Protein AF-A0A7S1QWS7-F1 (afdb_monomer)

Secondary structure (DSSP, 8-state):
---HHHHHHHHHHHHHHHHTT-TT-----GGGEEEEEEE--SSSTTS-SGGG--PPPTT--S--------PPP-EEEEEEE--SSPPPHHHHHHHHHHHHHHHHHHHHHHHHHHTS---PPPPPPP--------PPP-PPPP----PPPPPPPP----

Foldseek 3Di:
DPPFVCLLVQLLVQLVVVCVVPVPADRADSVQKGKDKDFDDPPPPQDDPVVPDFDDDPPDPDGPPPPPPPPGTDMDMDMDGHDPDDDDPVNVVSSVVSSVVSVVVVVVVVVVVVVPDPDPPDDDDDDDDDDPDDDDDDDDDDDDDDDDDDDDDDDDDD

Organism: Alexandrium catenella (NCBI:txid2925)

pLDDT: mean 77.92, std 17.85, range [44.62, 98.31]

Sequence (158 aa):
IGDTQTVIEGVHRLYEEQRARQPSTRHVPVHELRCQAAAFHYGMGARDPLARLHFHRKGVRAPADQAADVKPLRQKIFFFWSPCEESDEATLNVLAQSFLTWANKKVEQHEQGTVATPQPAPTPPEANSAAKRRRLRFLSSATVDIPLPEPLPSRQST

Radius of gyration: 27.28 Å; Cα contacts (8 Å, |Δi|>4): 94; chains: 1; bounding box: 77×38×70 Å

Solvent-accessible surface area (backbone atoms only — not comparable to full-atom values): 10772 Å² total; per-residue (Å²): 129,83,58,48,64,60,50,52,54,53,26,50,54,44,28,55,63,49,39,78,76,34,90,84,38,77,89,80,61,72,88,36,50,47,59,48,79,48,77,51,52,93,83,51,66,94,51,67,71,67,83,73,58,85,70,82,56,93,94,52,93,66,81,70,86,66,86,64,87,72,74,75,67,59,67,46,78,47,77,45,76,55,67,96,57,88,85,55,69,61,43,50,52,47,47,50,52,19,43,50,53,47,49,52,56,52,51,53,54,50,59,62,62,68,74,74,67,83,76,77,76,84,76,80,81,78,91,78,78,86,84,79,84,77,83,82,78,87,79,80,83,80,83,77,83,74,83,78,82,80,83,79,84,79,83,80,87,129

Structure (mmCIF, N/CA/C/O backbone):
data_AF-A0A7S1QWS7-F1
#
_entry.id   AF-A0A7S1QWS7-F1
#
loop_
_atom_site.group_PDB
_atom_site.id
_atom_site.type_symbol
_atom_site.label_atom_id
_atom_site.label_alt_id
_atom_site.label_comp_id
_atom_site.label_asym_id
_atom_site.label_entity_id
_atom_site.label_seq_id
_atom_site.pdbx_PDB_ins_code
_atom_site.Cartn_x
_atom_site.Cartn_y
_atom_site.Cartn_z
_atom_site.occupancy
_atom_site.B_iso_or_equiv
_atom_site.auth_seq_id
_atom_site.auth_comp_id
_atom_site.auth_asym_id
_atom_site.auth_atom_id
_atom_site.pdbx_PDB_model_num
ATOM 1 N N . ILE A 1 1 ? 4.140 -8.409 -10.075 1.00 50.50 1 ILE A N 1
ATOM 2 C CA . ILE A 1 1 ? 3.024 -7.760 -9.348 1.00 50.50 1 ILE A CA 1
ATOM 3 C C . ILE A 1 1 ? 3.138 -8.245 -7.916 1.00 50.50 1 ILE A C 1
ATOM 5 O O . ILE A 1 1 ? 3.144 -9.453 -7.725 1.00 50.50 1 ILE A O 1
ATOM 9 N N . GLY A 1 2 ? 3.358 -7.350 -6.950 1.00 64.12 2 GLY A N 1
ATOM 10 C CA . GLY A 1 2 ? 3.233 -7.730 -5.542 1.00 64.12 2 GLY A CA 1
ATOM 11 C C . GLY A 1 2 ? 1.782 -8.116 -5.299 1.00 64.12 2 GLY A C 1
ATOM 12 O O . GLY A 1 2 ? 0.893 -7.364 -5.695 1.00 64.12 2 GLY A O 1
ATOM 13 N N . ASP A 1 3 ? 1.558 -9.304 -4.758 1.00 88.25 3 ASP A N 1
ATOM 14 C CA . ASP A 1 3 ? 0.219 -9.815 -4.506 1.00 88.25 3 ASP A CA 1
ATOM 15 C C . ASP A 1 3 ? -0.547 -8.827 -3.610 1.00 88.25 3 ASP A C 1
ATOM 17 O O . ASP A 1 3 ? -0.111 -8.501 -2.503 1.00 88.25 3 ASP A O 1
ATOM 21 N N . THR A 1 4 ? -1.662 -8.291 -4.116 1.00 93.19 4 THR A N 1
ATOM 22 C CA . THR A 1 4 ? -2.497 -7.317 -3.397 1.00 93.19 4 THR A CA 1
ATOM 23 C C . THR A 1 4 ? -2.989 -7.886 -2.075 1.00 93.19 4 THR A C 1
ATOM 25 O O . THR A 1 4 ? -3.137 -7.137 -1.112 1.00 93.19 4 THR A O 1
ATOM 28 N N . GLN A 1 5 ? -3.165 -9.207 -2.006 1.00 95.00 5 GLN A N 1
ATOM 29 C CA . GLN A 1 5 ? -3.538 -9.902 -0.784 1.00 95.00 5 GLN A CA 1
ATOM 30 C C . GLN A 1 5 ? -2.434 -9.808 0.279 1.00 95.00 5 GLN A C 1
ATOM 32 O O . GLN A 1 5 ? -2.708 -9.481 1.430 1.00 95.00 5 GLN A O 1
ATOM 37 N N . THR A 1 6 ? -1.168 -9.952 -0.122 1.00 94.88 6 THR A N 1
ATOM 38 C CA . THR A 1 6 ? -0.013 -9.781 0.777 1.00 94.88 6 THR A CA 1
ATOM 39 C C . THR A 1 6 ? 0.073 -8.358 1.347 1.00 94.88 6 THR A C 1
ATOM 41 O O . THR A 1 6 ? 0.521 -8.164 2.480 1.00 94.88 6 THR A O 1
ATOM 44 N N . VAL A 1 7 ? -0.341 -7.343 0.575 1.00 95.81 7 VAL A N 1
ATOM 45 C CA . VAL A 1 7 ? -0.432 -5.960 1.076 1.00 95.81 7 VAL A CA 1
ATOM 46 C C . VAL A 1 7 ? -1.509 -5.868 2.150 1.00 95.81 7 VAL A C 1
ATOM 48 O O . VAL A 1 7 ? -1.226 -5.380 3.240 1.00 95.81 7 VAL A O 1
ATOM 51 N N . ILE A 1 8 ? -2.714 -6.372 1.866 1.00 97.88 8 ILE A N 1
ATOM 52 C CA . ILE A 1 8 ? -3.846 -6.346 2.800 1.00 97.88 8 ILE A CA 1
ATOM 53 C C . ILE A 1 8 ? -3.488 -7.038 4.111 1.00 97.88 8 ILE A C 1
ATOM 55 O O . ILE A 1 8 ? -3.603 -6.421 5.164 1.00 97.88 8 ILE A O 1
ATOM 59 N N . GLU A 1 9 ? -2.980 -8.264 4.057 1.00 97.38 9 GLU A N 1
ATOM 60 C CA . GLU A 1 9 ? -2.595 -9.027 5.249 1.00 97.38 9 GLU A CA 1
ATOM 61 C C . GLU A 1 9 ? -1.469 -8.345 6.031 1.00 97.38 9 GLU A C 1
ATOM 63 O O . GLU A 1 9 ? -1.496 -8.276 7.260 1.00 97.38 9 GLU A O 1
ATOM 68 N N . GLY A 1 10 ? -0.478 -7.797 5.322 1.00 96.94 10 GLY A N 1
ATOM 69 C CA . GLY A 1 10 ? 0.644 -7.106 5.946 1.00 96.94 10 GLY A CA 1
ATOM 70 C C . GLY A 1 10 ? 0.232 -5.825 6.671 1.00 96.94 10 GLY A C 1
AT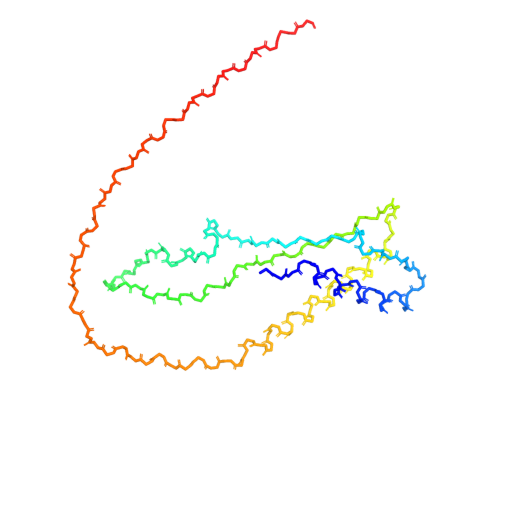OM 71 O O . GLY A 1 10 ? 0.721 -5.572 7.773 1.00 96.94 10 GLY A O 1
ATOM 72 N N . VAL A 1 11 ? -0.654 -5.035 6.064 1.00 97.88 11 VAL A N 1
ATOM 73 C CA . VAL A 1 11 ? -1.191 -3.800 6.652 1.00 97.88 11 VAL A CA 1
ATOM 74 C C . VAL A 1 11 ? -2.156 -4.127 7.787 1.00 97.88 11 VAL A C 1
ATOM 76 O O . VAL A 1 11 ? -2.052 -3.524 8.850 1.00 97.88 11 VAL A O 1
ATOM 79 N N . HIS A 1 12 ? -3.039 -5.112 7.600 1.00 98.31 12 HIS A N 1
ATOM 80 C CA . HIS A 1 12 ? -4.017 -5.540 8.605 1.00 98.31 12 HIS A CA 1
ATOM 81 C C . HIS A 1 12 ? -3.347 -6.071 9.874 1.00 98.31 12 HIS A C 1
ATOM 83 O O . HIS A 1 12 ? -3.727 -5.683 10.976 1.00 98.31 12 HIS A O 1
ATOM 89 N N . ARG A 1 13 ? -2.277 -6.863 9.741 1.00 98.06 13 ARG A N 1
ATOM 90 C CA . ARG A 1 13 ? -1.504 -7.325 10.902 1.00 98.06 13 ARG A CA 1
ATOM 91 C C . ARG A 1 13 ? -0.924 -6.159 11.710 1.00 98.06 13 ARG A C 1
ATOM 93 O O . ARG A 1 13 ? -1.065 -6.137 12.927 1.00 98.06 13 ARG A O 1
ATOM 100 N N . LEU A 1 14 ? -0.286 -5.191 11.043 1.00 97.88 14 LEU A N 1
ATOM 101 C CA . LEU A 1 14 ? 0.266 -4.008 11.721 1.00 97.88 14 LEU A CA 1
ATOM 102 C C . LEU A 1 14 ? -0.833 -3.152 12.352 1.00 97.88 14 LEU A C 1
ATOM 104 O O . LEU A 1 14 ? -0.638 -2.605 13.434 1.00 97.88 14 LEU A O 1
ATOM 108 N N . TYR A 1 15 ? -1.984 -3.070 11.694 1.00 98.06 15 TYR A N 1
ATOM 109 C CA . TYR A 1 15 ? -3.148 -2.375 12.212 1.00 98.06 15 TYR A CA 1
ATOM 110 C C . TYR A 1 15 ? -3.639 -2.990 13.525 1.00 98.06 15 TYR A C 1
ATOM 112 O O . TYR A 1 15 ? -3.796 -2.259 14.496 1.00 98.06 15 TYR A O 1
ATOM 120 N N . GLU A 1 16 ? -3.803 -4.313 13.606 1.00 97.56 16 GLU A N 1
ATOM 121 C CA . GLU A 1 16 ? -4.211 -4.973 14.856 1.00 97.56 16 GLU A CA 1
ATOM 122 C C . GLU A 1 16 ? -3.173 -4.778 15.978 1.00 97.56 16 GLU A C 1
ATOM 124 O O . GLU A 1 16 ? -3.537 -4.518 17.127 1.00 97.56 16 GLU A O 1
ATOM 129 N N . GLU A 1 17 ? -1.874 -4.809 15.652 1.00 96.62 17 GLU A N 1
ATOM 130 C CA . GLU A 1 17 ? -0.796 -4.513 16.609 1.00 96.62 17 GLU A CA 1
ATOM 131 C C . GLU A 1 17 ? -0.851 -3.067 17.141 1.00 96.62 17 GLU A C 1
ATOM 133 O O . GLU A 1 17 ? -0.604 -2.828 18.328 1.00 96.62 17 GLU A O 1
ATOM 138 N N . GLN A 1 18 ? -1.159 -2.090 16.281 1.00 96.31 18 GLN A N 1
ATOM 139 C CA . GLN A 1 18 ? -1.272 -0.675 16.656 1.00 96.31 18 GLN A CA 1
ATOM 140 C C . GLN A 1 18 ? -2.571 -0.382 17.409 1.00 96.31 18 GLN A C 1
ATOM 142 O O . GLN A 1 18 ? -2.550 0.316 18.425 1.00 96.31 18 GLN A O 1
ATOM 147 N N . ARG A 1 19 ? -3.685 -0.963 16.959 1.00 95.12 19 ARG A N 1
ATOM 148 C CA . ARG A 1 19 ? -5.002 -0.887 17.597 1.00 95.12 19 ARG A CA 1
ATOM 149 C C . ARG A 1 19 ? -4.952 -1.382 19.037 1.00 95.12 19 ARG A C 1
ATOM 151 O O . ARG A 1 19 ? -5.533 -0.748 19.909 1.00 95.12 19 ARG A O 1
ATOM 158 N N . ALA A 1 20 ? -4.211 -2.455 19.322 1.00 94.25 20 ALA A N 1
ATOM 159 C CA . ALA A 1 20 ? -4.039 -2.948 20.692 1.00 94.25 20 ALA A CA 1
ATOM 160 C C . ALA A 1 20 ? -3.464 -1.888 21.658 1.00 94.25 20 ALA A C 1
ATOM 162 O O . ALA A 1 20 ? -3.620 -2.005 22.871 1.00 94.25 20 ALA A O 1
ATOM 163 N N . ARG A 1 21 ? -2.815 -0.839 21.132 1.00 94.50 21 ARG A N 1
ATOM 164 C CA . ARG A 1 21 ? -2.259 0.290 21.893 1.00 94.50 21 ARG A CA 1
ATOM 165 C C . ARG A 1 21 ? -3.173 1.520 21.901 1.00 94.50 21 ARG A C 1
ATOM 167 O O . ARG A 1 21 ? -2.894 2.460 22.640 1.00 94.50 21 ARG A O 1
ATOM 174 N N . GLN A 1 22 ? -4.231 1.535 21.088 1.00 92.50 22 GLN A N 1
ATOM 175 C CA . GLN A 1 22 ? -5.155 2.658 20.924 1.00 92.50 22 GLN A CA 1
ATOM 176 C C . GLN A 1 22 ? -6.608 2.213 21.175 1.00 92.50 22 GLN A C 1
ATOM 178 O O . GLN A 1 22 ? -7.262 1.660 20.290 1.00 92.50 22 GLN A O 1
ATOM 183 N N . PRO A 1 23 ? -7.166 2.478 22.369 1.00 85.12 23 PRO A N 1
ATOM 184 C CA . PRO A 1 23 ? -8.508 2.013 22.724 1.00 85.12 23 PRO A CA 1
ATOM 185 C C . PRO A 1 23 ? -9.635 2.703 21.938 1.00 85.12 23 PRO A C 1
ATOM 187 O O . PRO A 1 23 ? -10.753 2.200 21.914 1.00 85.12 23 PRO A O 1
ATOM 190 N N . SER A 1 24 ? -9.362 3.838 21.289 1.00 90.50 24 SER A N 1
ATOM 191 C CA . SER A 1 24 ? -10.333 4.599 20.492 1.00 90.50 24 SER A CA 1
ATOM 192 C C . SER A 1 24 ? -10.567 4.040 19.087 1.00 90.50 24 SER A C 1
ATOM 194 O O . SER A 1 24 ? -11.470 4.506 18.400 1.00 90.50 24 SER A O 1
ATOM 196 N N . THR A 1 25 ? -9.757 3.081 18.634 1.00 93.88 25 THR A N 1
A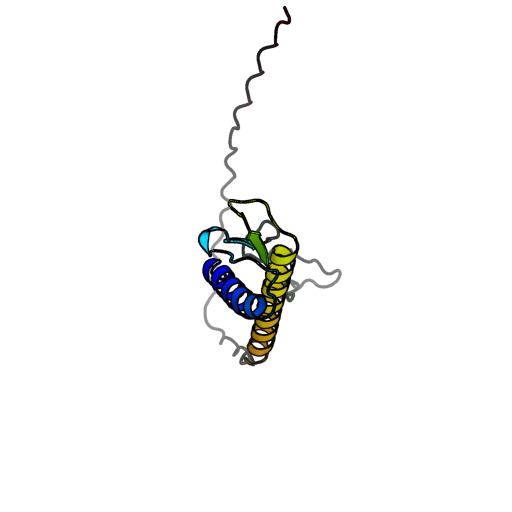TOM 197 C CA . THR A 1 25 ? -9.885 2.491 17.294 1.00 93.88 25 THR A CA 1
ATOM 198 C C . THR A 1 25 ? -10.766 1.247 17.277 1.00 93.88 25 THR A C 1
ATOM 200 O O . THR A 1 25 ? -10.595 0.339 18.099 1.00 93.88 25 THR A O 1
ATOM 203 N N . ARG A 1 26 ? -11.692 1.179 16.309 1.00 94.94 26 ARG A N 1
ATOM 204 C CA . ARG A 1 26 ? -12.590 0.024 16.146 1.00 94.94 26 ARG A CA 1
ATOM 205 C C . ARG A 1 26 ? -11.854 -1.194 15.592 1.00 94.94 26 ARG A C 1
ATOM 207 O O . ARG A 1 26 ? -10.666 -1.137 15.325 1.00 94.94 26 ARG A O 1
ATOM 214 N N . HIS A 1 27 ? -12.526 -2.332 15.484 1.00 95.88 27 HIS A N 1
ATOM 215 C CA . HIS A 1 27 ? -11.981 -3.470 14.744 1.00 95.88 27 HIS A CA 1
ATOM 216 C C . HIS A 1 27 ? -12.307 -3.304 13.257 1.00 95.88 27 HIS A C 1
ATOM 218 O O . HIS A 1 27 ? -13.4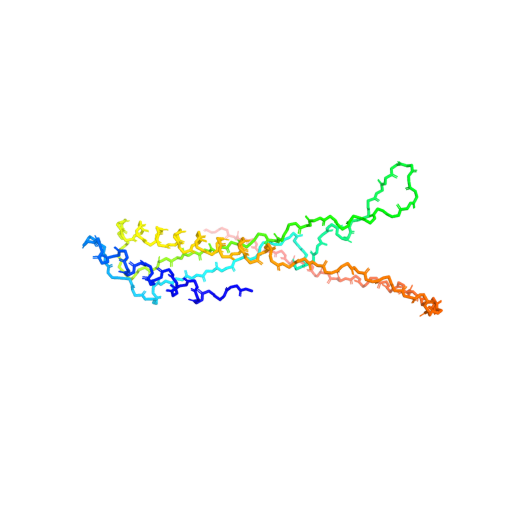29 -2.926 12.929 1.00 95.88 27 HIS A O 1
ATOM 224 N N . VAL A 1 28 ? -11.348 -3.597 12.376 1.00 96.81 28 VAL A N 1
ATOM 225 C CA . VAL A 1 28 ? -11.548 -3.541 10.922 1.00 96.81 28 VAL A CA 1
ATOM 226 C C . VAL A 1 28 ? -11.425 -4.953 10.360 1.00 96.81 28 VAL A C 1
ATOM 228 O O . VAL A 1 28 ? -10.332 -5.530 10.395 1.00 96.81 28 VAL A O 1
ATOM 231 N N . PRO A 1 29 ? -12.515 -5.540 9.847 1.00 97.00 29 PRO A N 1
ATOM 232 C CA . PRO A 1 29 ? -12.456 -6.862 9.257 1.00 97.00 29 PRO A CA 1
ATOM 233 C C . PRO A 1 29 ? -11.789 -6.818 7.874 1.00 97.00 29 PRO A C 1
ATOM 235 O O . PRO A 1 29 ? -11.951 -5.877 7.099 1.00 97.00 29 PRO A O 1
ATOM 238 N N . VAL A 1 30 ? -11.062 -7.884 7.527 1.00 97.00 30 VAL A N 1
ATOM 239 C CA . VAL A 1 30 ? -10.255 -7.952 6.292 1.00 97.00 30 VAL A CA 1
ATOM 240 C C . VAL A 1 30 ? -11.085 -7.735 5.021 1.00 97.00 30 VAL A C 1
ATOM 242 O O . VAL A 1 30 ? -10.592 -7.152 4.062 1.00 97.00 30 VAL A O 1
ATOM 245 N N . HIS A 1 31 ? -12.350 -8.161 5.005 1.00 97.12 31 HIS A N 1
ATOM 246 C CA . HIS A 1 31 ? -13.220 -8.035 3.830 1.00 97.12 31 HIS A CA 1
ATOM 247 C C . HIS A 1 31 ? -13.633 -6.585 3.506 1.00 97.12 31 HIS A C 1
ATOM 249 O O . HIS A 1 31 ? -14.087 -6.321 2.393 1.00 97.12 31 HIS A O 1
ATOM 255 N N . GLU A 1 32 ? -13.461 -5.645 4.440 1.00 97.69 32 GLU A N 1
ATOM 256 C CA . GLU A 1 32 ? -13.656 -4.207 4.199 1.00 97.69 32 GLU A CA 1
ATOM 257 C C . GLU A 1 32 ? -12.415 -3.534 3.598 1.00 97.69 32 GLU A C 1
ATOM 259 O O . GLU A 1 32 ? -12.467 -2.372 3.187 1.00 97.69 32 GLU A O 1
ATOM 264 N N . LEU A 1 33 ? -11.285 -4.241 3.543 1.00 98.12 33 LEU A N 1
ATOM 265 C CA . LEU A 1 33 ? -10.035 -3.731 3.001 1.00 98.12 33 LEU A CA 1
ATOM 266 C C . LEU A 1 33 ? -9.906 -4.116 1.532 1.00 98.12 33 LEU A C 1
ATOM 268 O O . LEU A 1 33 ? -10.141 -5.255 1.129 1.00 98.12 33 LEU A O 1
ATOM 272 N N . ARG A 1 34 ? -9.494 -3.155 0.709 1.00 97.81 34 ARG A N 1
ATOM 273 C CA . ARG A 1 34 ? -9.224 -3.373 -0.712 1.00 97.81 34 ARG A CA 1
ATOM 274 C C . ARG A 1 34 ? -7.872 -2.790 -1.066 1.00 97.81 34 ARG A C 1
ATOM 276 O O . ARG A 1 34 ? -7.480 -1.734 -0.579 1.00 97.81 34 ARG A O 1
ATOM 283 N N . CYS A 1 35 ? -7.166 -3.461 -1.962 1.00 97.06 35 CYS A N 1
ATOM 284 C CA . CYS A 1 35 ? -5.884 -2.996 -2.462 1.00 97.06 35 CYS A CA 1
ATOM 285 C C . CYS A 1 35 ? -5.873 -3.085 -3.983 1.00 97.06 35 CYS A C 1
ATOM 287 O O . CYS A 1 35 ? -6.235 -4.110 -4.557 1.00 97.06 35 CYS A O 1
ATOM 289 N N . GLN A 1 36 ? -5.416 -2.020 -4.634 1.00 95.38 36 GLN A N 1
ATOM 290 C CA . GLN A 1 36 ? -5.217 -1.979 -6.074 1.00 95.38 36 GLN A CA 1
ATOM 291 C C . GLN A 1 36 ? -3.783 -1.561 -6.382 1.00 95.38 36 GLN A C 1
ATOM 293 O O . GLN A 1 36 ? -3.324 -0.495 -5.977 1.00 95.38 36 GLN A O 1
ATOM 298 N N . ALA A 1 37 ? -3.069 -2.398 -7.128 1.00 91.50 37 ALA A N 1
ATOM 299 C CA . ALA A 1 37 ? -1.758 -2.059 -7.657 1.00 91.50 37 ALA A CA 1
ATOM 300 C C . ALA A 1 37 ? -1.903 -1.577 -9.104 1.00 91.50 37 ALA A C 1
ATOM 302 O O . ALA A 1 37 ? -2.457 -2.281 -9.946 1.00 91.50 37 ALA A O 1
ATOM 303 N N . ALA A 1 38 ? -1.380 -0.389 -9.397 1.00 89.00 38 ALA A N 1
ATOM 304 C CA . ALA A 1 38 ? -1.331 0.162 -10.743 1.00 89.00 38 ALA A CA 1
ATOM 305 C C . ALA A 1 38 ? 0.124 0.311 -11.194 1.00 89.00 38 ALA A C 1
ATOM 307 O O . ALA A 1 38 ? 0.942 0.949 -10.524 1.00 89.00 38 ALA A O 1
ATOM 308 N N . ALA A 1 39 ? 0.440 -0.269 -12.350 1.00 83.56 39 ALA A N 1
ATOM 309 C CA . ALA A 1 39 ? 1.723 -0.089 -13.012 1.00 83.56 39 ALA A CA 1
ATOM 310 C C . ALA A 1 39 ? 1.611 1.060 -14.021 1.00 83.56 39 ALA A C 1
ATOM 312 O O . ALA A 1 39 ? 0.819 0.988 -14.959 1.00 83.56 39 ALA A O 1
ATOM 313 N N . PHE A 1 40 ? 2.400 2.119 -13.839 1.00 81.1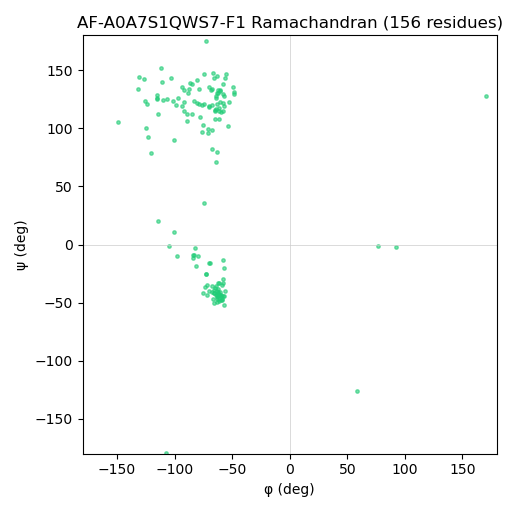2 40 PHE A N 1
ATOM 314 C CA . PHE A 1 40 ? 2.407 3.249 -14.763 1.00 81.12 40 PHE A CA 1
ATOM 315 C C . PHE A 1 40 ? 3.475 3.029 -15.826 1.00 81.12 40 PHE A C 1
ATOM 317 O O . PHE A 1 40 ? 4.662 3.022 -15.512 1.00 81.12 40 PHE A O 1
ATOM 324 N N . HIS A 1 41 ? 3.047 2.870 -17.080 1.00 76.62 41 HIS A N 1
ATOM 325 C CA . HIS A 1 41 ? 3.931 2.720 -18.233 1.00 76.62 41 HIS A CA 1
ATOM 326 C C . HIS A 1 41 ? 3.873 3.927 -19.166 1.00 76.62 41 HIS A C 1
ATOM 328 O O . HIS A 1 41 ? 2.836 4.567 -19.321 1.00 76.62 41 HIS A O 1
ATOM 334 N N . TYR A 1 42 ? 4.969 4.183 -19.880 1.00 75.81 42 TYR A N 1
ATOM 335 C CA . TYR A 1 42 ? 5.073 5.223 -20.913 1.00 75.81 42 TYR A CA 1
ATOM 336 C C . TYR A 1 42 ? 4.355 4.846 -22.225 1.00 75.81 42 TYR A C 1
ATOM 338 O O . TYR A 1 42 ? 4.850 5.095 -23.316 1.00 75.81 42 TYR A O 1
ATOM 346 N N . GLY A 1 43 ? 3.219 4.152 -22.141 1.00 75.00 43 GLY A N 1
ATOM 347 C CA . GLY A 1 43 ? 2.497 3.645 -23.318 1.00 75.00 43 GLY A CA 1
ATOM 348 C C . GLY A 1 43 ? 3.089 2.393 -23.991 1.00 75.00 43 GLY A C 1
ATOM 349 O O . GLY A 1 43 ? 2.484 1.889 -24.929 1.00 75.00 43 GLY A O 1
ATOM 350 N N . MET A 1 44 ? 4.215 1.841 -23.514 1.00 73.19 44 MET A N 1
ATOM 351 C CA . MET A 1 44 ? 4.841 0.635 -24.098 1.00 73.19 44 MET A CA 1
ATOM 352 C C . MET A 1 44 ? 4.856 -0.602 -23.181 1.00 73.19 44 MET A C 1
ATOM 354 O O . MET A 1 44 ? 5.644 -1.530 -23.388 1.00 73.19 44 MET A O 1
ATOM 358 N N . GLY A 1 45 ? 3.985 -0.640 -22.169 1.00 74.25 45 GLY A N 1
ATOM 359 C CA . GLY A 1 45 ? 3.938 -1.738 -21.202 1.00 74.25 45 GLY A CA 1
ATOM 360 C C . GLY A 1 45 ? 5.282 -1.912 -20.489 1.00 74.25 45 GLY A C 1
ATOM 361 O O . GLY A 1 45 ? 5.814 -0.952 -19.945 1.00 74.25 45 GLY A O 1
ATOM 362 N N . ALA A 1 46 ? 5.842 -3.123 -20.523 1.00 68.44 46 ALA A N 1
ATOM 363 C CA . ALA A 1 46 ? 7.129 -3.445 -19.895 1.00 68.44 46 ALA A CA 1
ATOM 364 C C . ALA A 1 46 ? 8.365 -3.070 -20.738 1.00 68.44 46 ALA A C 1
ATOM 366 O O . ALA A 1 46 ? 9.491 -3.297 -20.301 1.00 68.44 46 ALA A O 1
ATOM 367 N N . ARG A 1 47 ? 8.185 -2.558 -21.963 1.00 71.06 47 ARG A N 1
ATOM 368 C CA . ARG A 1 47 ? 9.304 -2.231 -22.856 1.00 71.06 47 ARG A CA 1
ATOM 369 C C . ARG A 1 47 ? 9.821 -0.827 -22.579 1.00 71.06 47 ARG A C 1
ATOM 371 O O . ARG A 1 47 ? 9.028 0.103 -22.435 1.00 71.06 47 ARG A O 1
ATOM 378 N N . ASP A 1 48 ? 11.140 -0.674 -22.603 1.00 70.12 48 ASP A N 1
ATOM 379 C CA . ASP A 1 48 ? 11.783 0.629 -22.487 1.00 70.12 48 ASP A CA 1
ATOM 380 C C . ASP A 1 48 ? 11.493 1.503 -23.731 1.00 70.12 48 ASP A C 1
ATOM 382 O O . ASP A 1 48 ? 11.827 1.103 -24.854 1.00 70.12 48 ASP A O 1
ATOM 386 N N . PRO A 1 49 ? 10.853 2.681 -23.577 1.00 71.56 49 PRO A N 1
ATOM 387 C CA . PRO A 1 49 ? 10.681 3.642 -24.666 1.00 71.56 49 PRO A CA 1
ATOM 388 C C . PRO A 1 49 ? 11.998 4.189 -25.214 1.00 71.56 49 PRO A C 1
ATOM 390 O O . PRO A 1 49 ? 12.073 4.430 -26.420 1.00 71.56 49 PRO A O 1
ATOM 393 N N . LEU A 1 50 ? 13.033 4.351 -24.386 1.00 72.19 50 LEU A N 1
ATOM 394 C CA . LEU A 1 50 ? 14.311 4.928 -24.806 1.00 72.19 50 LEU A CA 1
ATOM 395 C C . LEU A 1 50 ? 15.104 3.970 -25.698 1.00 72.19 50 LEU A C 1
ATOM 397 O O . LEU A 1 50 ? 15.680 4.420 -26.685 1.00 72.19 50 LEU A O 1
ATOM 401 N N . ALA A 1 51 ? 15.018 2.659 -25.459 1.00 69.62 51 ALA A N 1
ATOM 402 C CA . ALA A 1 51 ? 15.577 1.627 -26.338 1.00 69.62 51 ALA A CA 1
ATOM 403 C C . ALA A 1 51 ? 15.038 1.655 -27.786 1.00 69.62 51 ALA A C 1
ATOM 405 O O . ALA A 1 51 ? 15.591 0.997 -28.667 1.00 69.62 51 ALA A O 1
ATOM 406 N N . ARG A 1 52 ? 13.948 2.386 -28.059 1.00 70.50 52 ARG A N 1
ATOM 407 C CA . ARG A 1 52 ? 13.387 2.557 -29.412 1.00 70.50 52 ARG A CA 1
ATOM 408 C C . ARG A 1 52 ? 13.674 3.924 -30.028 1.00 70.50 52 ARG A C 1
ATOM 410 O O . ARG A 1 52 ? 13.258 4.165 -31.162 1.00 70.50 52 ARG A O 1
ATOM 417 N N . LEU A 1 53 ? 14.348 4.817 -29.308 1.00 73.88 53 LEU A N 1
ATOM 418 C CA . LEU A 1 53 ? 14.749 6.117 -29.829 1.00 73.88 53 LEU A CA 1
ATOM 419 C C . LEU A 1 53 ? 16.112 6.005 -30.513 1.00 73.88 53 LEU A C 1
ATOM 421 O O . LEU A 1 53 ? 17.078 5.499 -29.950 1.00 73.88 53 LEU A O 1
ATOM 425 N N . HIS A 1 54 ? 16.200 6.522 -31.737 1.00 75.00 54 HIS A N 1
ATOM 426 C CA . HIS A 1 54 ? 17.473 6.690 -32.426 1.00 75.00 54 HIS A CA 1
ATOM 427 C C . HIS A 1 54 ? 18.056 8.057 -32.074 1.00 75.00 54 HIS A C 1
ATOM 429 O O . HIS A 1 54 ? 17.588 9.093 -32.547 1.00 75.00 54 HIS A O 1
ATOM 435 N N . PHE A 1 55 ? 19.086 8.062 -31.233 1.00 75.19 55 PHE A N 1
ATOM 436 C CA . PHE A 1 55 ? 19.797 9.284 -30.881 1.00 75.19 55 PHE A CA 1
ATOM 437 C C . PHE A 1 55 ? 20.839 9.616 -31.952 1.00 75.19 55 PHE A C 1
ATOM 439 O O . PHE A 1 55 ? 21.737 8.823 -32.238 1.00 75.19 55 PHE A O 1
ATOM 446 N N . HIS A 1 56 ? 20.749 10.815 -32.525 1.00 73.94 56 HIS A N 1
ATOM 447 C CA . HIS A 1 56 ? 21.763 11.343 -33.433 1.00 73.94 56 HIS A CA 1
ATOM 448 C C . HIS A 1 56 ? 22.696 12.288 -32.676 1.00 73.94 56 HIS A C 1
ATOM 450 O O . HIS A 1 56 ? 22.265 13.322 -32.167 1.00 73.94 56 HIS A O 1
ATOM 456 N N . ARG A 1 57 ? 23.993 11.967 -32.637 1.00 77.00 57 ARG A N 1
ATOM 457 C CA . ARG A 1 57 ? 25.025 12.867 -32.108 1.00 77.00 57 ARG A CA 1
ATOM 458 C C . ARG A 1 57 ? 25.756 13.546 -33.264 1.00 77.00 57 ARG A C 1
ATOM 460 O O . ARG A 1 57 ? 26.319 12.881 -34.132 1.00 77.00 57 ARG A O 1
ATOM 467 N N . LYS A 1 58 ? 25.767 14.882 -33.281 1.00 79.44 58 LYS A N 1
ATOM 468 C CA . LYS A 1 58 ? 26.478 15.658 -34.310 1.00 79.44 58 LYS A CA 1
ATOM 469 C C . LYS A 1 58 ? 27.977 15.320 -34.262 1.00 79.44 58 LYS A C 1
ATOM 471 O O . LYS A 1 58 ? 28.603 15.471 -33.218 1.00 79.44 58 LYS A O 1
ATOM 476 N N . GLY A 1 59 ? 28.532 14.855 -35.383 1.00 78.69 59 GLY A N 1
ATOM 477 C CA . GLY A 1 59 ? 29.960 14.532 -35.529 1.00 78.69 59 GLY A CA 1
ATOM 478 C C . GLY A 1 59 ? 30.362 13.080 -35.239 1.00 78.69 59 GLY A C 1
ATOM 479 O O . GLY A 1 59 ? 31.523 12.743 -35.436 1.00 78.69 59 GLY A O 1
ATOM 480 N N . VAL A 1 60 ? 29.438 12.200 -34.832 1.00 69.00 60 VAL A N 1
ATOM 481 C CA . VAL A 1 60 ? 29.726 10.774 -34.588 1.00 69.00 60 VAL A CA 1
ATOM 482 C C . VAL A 1 60 ? 28.790 9.918 -35.444 1.00 69.00 60 VAL A C 1
ATOM 484 O O . VAL A 1 60 ? 27.574 10.034 -35.339 1.00 69.00 60 VAL A O 1
ATOM 487 N N . ARG A 1 61 ? 29.351 9.073 -36.323 1.00 63.09 61 ARG A N 1
ATOM 488 C CA . ARG A 1 61 ? 28.586 8.151 -37.197 1.00 63.09 61 ARG A CA 1
ATOM 489 C C . ARG A 1 61 ? 28.184 6.836 -36.517 1.00 63.09 61 ARG A C 1
ATOM 491 O O . ARG A 1 61 ? 27.433 6.070 -37.112 1.00 63.09 61 ARG A O 1
ATOM 498 N N . ALA A 1 62 ? 28.694 6.557 -35.320 1.00 58.75 62 ALA A N 1
ATOM 499 C CA . ALA A 1 62 ? 28.364 5.341 -34.588 1.00 58.75 62 ALA A CA 1
ATOM 500 C C . ALA A 1 62 ? 27.007 5.483 -33.874 1.00 58.75 62 ALA A C 1
ATOM 502 O O . ALA A 1 62 ? 26.720 6.564 -33.348 1.00 58.75 62 ALA A O 1
ATOM 503 N N . PRO A 1 63 ? 26.180 4.420 -33.840 1.00 57.72 63 PRO A N 1
ATOM 504 C CA . PRO A 1 63 ? 24.990 4.401 -33.003 1.00 57.72 63 PRO A CA 1
ATOM 505 C C . PRO A 1 63 ? 25.415 4.615 -31.549 1.00 57.72 63 PRO A C 1
ATOM 507 O O . PRO A 1 63 ? 26.359 3.992 -31.065 1.00 57.72 63 PRO A O 1
ATOM 510 N N . ALA A 1 64 ? 24.761 5.555 -30.873 1.00 58.66 64 ALA A N 1
ATOM 511 C CA . ALA A 1 64 ? 24.960 5.744 -29.450 1.00 58.66 64 ALA A CA 1
ATOM 512 C C . ALA A 1 64 ? 24.319 4.551 -28.731 1.00 58.66 64 ALA A C 1
ATOM 514 O O . ALA A 1 64 ? 23.111 4.559 -28.503 1.00 58.66 64 ALA A O 1
ATOM 515 N N . ASP A 1 65 ? 25.113 3.533 -28.399 1.00 59.03 65 ASP A N 1
ATOM 516 C CA . ASP A 1 65 ? 24.715 2.495 -27.447 1.00 59.03 65 ASP A CA 1
ATOM 517 C C . ASP A 1 65 ? 24.614 3.143 -26.066 1.00 59.03 65 ASP A C 1
ATOM 519 O O . ASP A 1 65 ? 25.540 3.140 -25.258 1.00 59.03 65 ASP A O 1
ATOM 523 N N . GLN A 1 66 ? 23.479 3.786 -25.821 1.00 58.25 66 GLN A N 1
ATOM 524 C CA . GLN A 1 66 ? 23.074 4.181 -24.490 1.00 58.25 66 GLN A CA 1
ATOM 525 C C . GLN A 1 66 ? 22.056 3.157 -24.017 1.00 58.25 66 GLN A C 1
ATOM 527 O O . GLN A 1 66 ? 20.851 3.331 -24.179 1.00 58.25 66 GLN A O 1
ATOM 532 N N . ALA A 1 67 ? 22.562 2.103 -23.376 1.00 52.81 67 ALA A N 1
ATOM 533 C CA . ALA A 1 67 ? 21.832 1.451 -22.298 1.00 52.81 67 ALA A CA 1
ATOM 534 C C . ALA A 1 67 ? 21.710 2.478 -21.160 1.00 52.81 67 ALA A C 1
ATOM 536 O O . ALA A 1 67 ? 22.443 2.441 -20.175 1.00 52.81 67 ALA A O 1
ATOM 537 N N . ALA A 1 68 ? 20.877 3.498 -21.374 1.00 54.53 68 ALA A N 1
ATOM 538 C CA . ALA A 1 68 ? 20.539 4.444 -20.338 1.00 54.53 68 ALA A CA 1
ATOM 539 C C . ALA A 1 68 ? 19.831 3.652 -19.243 1.00 54.53 68 ALA A C 1
ATOM 541 O O . ALA A 1 68 ? 18.962 2.830 -19.529 1.00 54.53 68 ALA A O 1
ATOM 542 N N . ASP A 1 69 ? 20.253 3.883 -18.010 1.00 52.91 69 ASP A N 1
ATOM 543 C CA . ASP A 1 69 ? 19.712 3.296 -16.794 1.00 52.91 69 ASP A CA 1
ATOM 544 C C . ASP A 1 69 ? 18.247 3.740 -16.631 1.00 52.91 69 ASP A C 1
ATOM 546 O O . ASP A 1 69 ? 17.921 4.746 -15.990 1.00 52.91 69 ASP A O 1
ATOM 550 N N . VAL A 1 70 ? 17.348 3.077 -17.362 1.00 55.97 70 VAL A N 1
ATOM 551 C CA . VAL A 1 70 ? 15.936 3.437 -17.397 1.00 55.97 70 VAL A CA 1
ATOM 552 C C . VAL A 1 70 ? 15.338 2.962 -16.095 1.00 55.97 70 VAL A C 1
ATOM 554 O O . VAL A 1 70 ? 15.074 1.775 -15.903 1.00 55.97 70 VAL A O 1
ATOM 557 N N . LYS A 1 71 ? 15.137 3.921 -15.188 1.00 58.00 71 LYS A N 1
ATOM 558 C CA . LYS A 1 71 ? 14.497 3.669 -13.900 1.00 58.00 71 LYS A CA 1
ATOM 559 C C . LYS A 1 71 ? 13.209 2.871 -14.127 1.00 58.00 71 LYS A C 1
ATOM 561 O O . LYS A 1 71 ? 12.391 3.280 -14.960 1.00 58.00 71 LYS A O 1
ATOM 566 N N . PRO A 1 72 ? 13.015 1.759 -13.398 1.00 57.28 72 PRO A N 1
ATOM 567 C CA . PRO A 1 72 ? 11.842 0.924 -13.568 1.00 57.28 72 PRO A CA 1
ATOM 568 C C . PRO A 1 72 ? 10.565 1.745 -13.390 1.00 57.28 72 PRO A C 1
ATOM 570 O O . PRO A 1 72 ? 10.505 2.708 -12.616 1.00 57.28 72 PRO A O 1
ATOM 573 N N . LEU A 1 73 ? 9.542 1.356 -14.149 1.00 66.00 73 LEU A N 1
ATOM 574 C CA . LEU A 1 73 ? 8.221 1.968 -14.136 1.00 66.00 73 LEU A CA 1
ATOM 575 C C . LEU A 1 73 ? 7.706 2.127 -12.701 1.00 66.00 73 LEU A C 1
ATOM 577 O O . LEU A 1 73 ? 7.720 1.184 -11.909 1.00 66.00 73 LEU A O 1
ATOM 581 N N . ARG A 1 74 ? 7.211 3.326 -12.374 1.00 76.44 74 ARG A N 1
ATOM 582 C CA . ARG A 1 74 ? 6.645 3.617 -11.054 1.00 76.44 74 ARG A CA 1
ATOM 583 C C . ARG A 1 74 ? 5.386 2.773 -10.855 1.00 76.44 74 ARG A C 1
ATOM 585 O O . ARG A 1 74 ? 4.388 2.967 -11.548 1.00 76.44 74 ARG A O 1
ATOM 592 N N . GLN A 1 75 ? 5.416 1.860 -9.892 1.00 84.50 75 GLN A N 1
ATOM 593 C CA . GLN A 1 75 ? 4.214 1.191 -9.406 1.00 84.50 75 GLN A CA 1
ATOM 594 C C . GLN A 1 75 ? 3.594 2.046 -8.297 1.00 84.50 75 GLN A C 1
ATOM 596 O O . GLN A 1 75 ? 4.304 2.510 -7.406 1.00 84.50 75 GLN A O 1
ATOM 601 N N . LYS A 1 76 ? 2.274 2.252 -8.335 1.00 90.81 76 LYS A N 1
ATOM 602 C CA . LYS A 1 76 ? 1.529 2.815 -7.202 1.00 90.81 76 LYS A CA 1
ATOM 603 C C . LYS A 1 76 ? 0.634 1.747 -6.599 1.00 90.81 76 LYS A C 1
ATOM 605 O O . LYS A 1 76 ? 0.032 0.955 -7.322 1.00 90.81 76 LYS A O 1
ATOM 610 N N . ILE A 1 77 ? 0.560 1.741 -5.278 1.00 93.00 77 ILE A N 1
ATOM 611 C CA . ILE A 1 77 ? -0.345 0.896 -4.508 1.00 93.00 77 ILE A CA 1
ATOM 612 C C . ILE A 1 77 ? -1.385 1.827 -3.900 1.00 93.00 77 ILE A C 1
ATOM 614 O O . ILE A 1 77 ? -1.031 2.793 -3.228 1.00 93.00 77 ILE A O 1
ATOM 618 N N . PHE A 1 78 ? -2.651 1.546 -4.172 1.00 95.50 78 PHE A N 1
ATOM 619 C CA . PHE A 1 78 ? -3.791 2.226 -3.585 1.00 95.50 78 PHE A CA 1
ATOM 620 C C . PHE A 1 78 ? -4.435 1.286 -2.576 1.00 95.50 78 PHE A C 1
ATOM 622 O O . PHE A 1 78 ? -4.765 0.147 -2.911 1.00 95.50 78 PHE A O 1
ATOM 629 N N . PHE A 1 79 ? -4.586 1.760 -1.347 1.00 96.75 79 PHE A N 1
ATOM 630 C CA . PHE A 1 79 ? -5.175 1.012 -0.250 1.00 96.75 79 PHE A CA 1
ATOM 631 C C . PHE A 1 79 ? -6.464 1.705 0.172 1.00 96.75 79 PHE A C 1
ATOM 633 O O . PHE A 1 79 ? -6.470 2.916 0.388 1.00 96.75 79 PHE A O 1
ATOM 640 N N . PHE A 1 80 ? -7.551 0.949 0.248 1.00 97.62 80 PHE A N 1
ATOM 641 C CA . PHE A 1 80 ? -8.881 1.466 0.521 1.00 97.62 80 PHE A CA 1
ATOM 642 C C . PHE A 1 80 ? -9.492 0.717 1.693 1.00 97.62 80 PHE A C 1
ATOM 644 O O . PHE A 1 80 ? -9.360 -0.503 1.806 1.00 97.62 80 PHE A O 1
ATOM 651 N N . TRP A 1 81 ? -10.219 1.459 2.514 1.00 98.06 81 TRP A N 1
ATOM 652 C CA . TRP A 1 81 ? -11.103 0.916 3.527 1.00 98.06 81 TRP A CA 1
ATOM 653 C C . TRP A 1 81 ? -12.537 1.300 3.168 1.00 98.06 81 TRP A C 1
ATOM 655 O O . TRP A 1 81 ? -12.826 2.467 2.909 1.00 98.06 81 TRP A O 1
ATOM 665 N N . SER A 1 82 ? -13.411 0.304 3.076 1.00 97.31 82 SER A N 1
ATOM 666 C CA . SER A 1 82 ? -14.822 0.448 2.723 1.00 97.31 82 SER A CA 1
ATOM 667 C C . SER A 1 82 ? -15.677 -0.087 3.871 1.00 97.31 82 SER A C 1
ATOM 669 O O . SER A 1 82 ? -16.124 -1.232 3.789 1.00 97.31 82 SER A O 1
ATOM 671 N N . PRO A 1 83 ? -15.853 0.697 4.950 1.00 96.12 83 PRO A N 1
ATOM 672 C CA . PRO A 1 83 ? -16.615 0.247 6.103 1.00 96.12 83 PRO A CA 1
ATOM 673 C C . PRO A 1 83 ? -18.095 0.063 5.769 1.00 96.12 83 PRO A C 1
ATOM 675 O O . PRO A 1 83 ? -18.648 0.788 4.941 1.00 96.12 83 PRO A O 1
ATOM 678 N N . CYS A 1 84 ? -18.738 -0.900 6.430 1.00 93.62 84 CYS A N 1
ATOM 679 C CA . CYS A 1 84 ? -20.191 -1.076 6.334 1.00 93.62 84 CYS A CA 1
ATOM 680 C C . CYS A 1 84 ? -20.961 0.028 7.082 1.00 93.62 84 CYS A C 1
ATOM 682 O O . CYS A 1 84 ? -22.104 0.331 6.747 1.00 93.62 84 CYS A O 1
ATOM 684 N N . GLU A 1 85 ? -20.322 0.621 8.088 1.00 93.44 85 GLU A N 1
ATOM 685 C CA . GLU A 1 85 ? -20.823 1.734 8.896 1.00 93.44 85 GLU A CA 1
ATOM 686 C C . GLU A 1 85 ? -20.090 3.039 8.544 1.00 93.44 85 GLU A C 1
ATOM 688 O O . GLU A 1 85 ? -19.177 3.061 7.718 1.00 93.44 85 GLU A O 1
ATOM 693 N N . GLU A 1 86 ? -20.441 4.140 9.212 1.00 94.38 86 GLU A N 1
ATOM 694 C CA . GLU A 1 86 ? -19.724 5.408 9.060 1.00 94.38 86 GLU A CA 1
ATOM 695 C C . GLU A 1 86 ? -18.227 5.251 9.373 1.00 94.38 86 GLU A C 1
ATOM 697 O O . GLU A 1 86 ? -17.818 4.463 10.232 1.00 94.38 86 GLU A O 1
ATOM 702 N N . SER A 1 87 ? -17.384 5.967 8.627 1.00 94.25 87 SER A N 1
ATOM 703 C CA . SER A 1 87 ? -15.936 5.977 8.837 1.00 94.25 87 SER A CA 1
ATOM 704 C C . SER A 1 87 ? -15.563 6.890 10.000 1.00 94.25 87 SER A C 1
ATOM 706 O O . SER A 1 87 ? -15.986 8.044 10.022 1.00 94.25 87 SER A O 1
ATOM 708 N N . ASP A 1 88 ? -14.702 6.421 10.900 1.00 95.56 88 ASP A N 1
ATOM 709 C CA . ASP A 1 88 ? -14.118 7.240 11.958 1.00 95.56 88 ASP A CA 1
ATOM 710 C C . ASP A 1 88 ? -12.667 7.645 11.639 1.00 95.56 88 ASP A C 1
ATOM 712 O O . ASP A 1 88 ? -11.879 6.886 11.063 1.00 95.56 88 ASP A O 1
ATOM 716 N N . GLU A 1 89 ? -12.309 8.870 12.025 1.00 96.38 89 GLU A N 1
ATOM 717 C CA .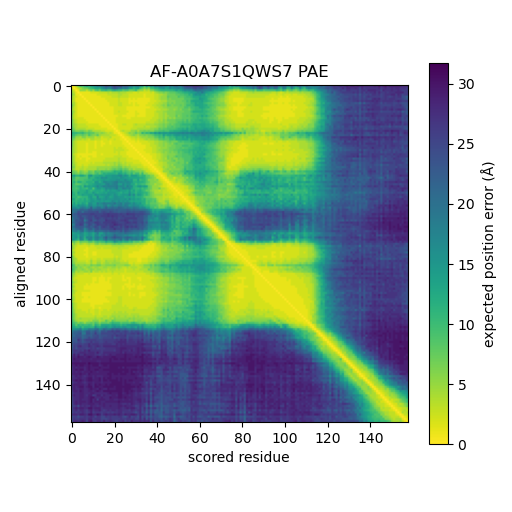 GLU A 1 89 ? -10.997 9.458 11.739 1.00 96.38 89 GLU A CA 1
ATOM 718 C C . GLU A 1 89 ? -9.863 8.749 12.494 1.00 96.38 89 GLU A C 1
ATOM 720 O O . GLU A 1 89 ? -8.772 8.560 11.952 1.00 96.38 89 GLU A O 1
ATOM 725 N N . ALA A 1 90 ? -10.123 8.299 13.726 1.00 96.25 90 ALA A N 1
ATOM 726 C CA . ALA A 1 90 ? -9.142 7.576 14.530 1.00 96.25 90 ALA A CA 1
ATOM 727 C C . ALA A 1 90 ? -8.678 6.298 13.815 1.00 96.25 90 ALA A C 1
ATOM 729 O O . ALA A 1 90 ? -7.478 6.060 13.670 1.00 96.25 90 ALA A O 1
ATOM 730 N N . THR A 1 91 ? -9.615 5.506 13.296 1.00 96.88 91 THR A N 1
ATOM 731 C CA . THR A 1 91 ? -9.308 4.263 12.584 1.00 96.88 91 THR A CA 1
ATOM 732 C C . THR A 1 91 ? -8.648 4.515 11.239 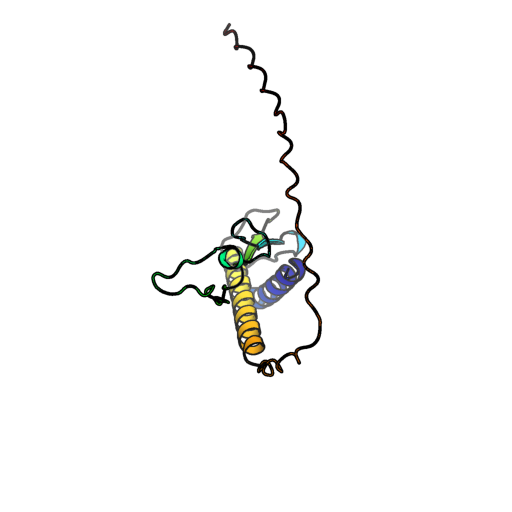1.00 96.88 91 THR A C 1
ATOM 734 O O . THR A 1 91 ? -7.681 3.824 10.912 1.00 96.88 91 THR A O 1
ATOM 737 N N . LEU A 1 92 ? -9.091 5.532 10.489 1.00 97.00 92 LEU A N 1
ATOM 738 C CA . LEU A 1 92 ? -8.415 5.949 9.256 1.00 97.00 92 LEU A CA 1
ATOM 739 C C . LEU A 1 92 ? -6.945 6.305 9.511 1.00 97.00 92 LEU A C 1
ATOM 741 O O . LEU A 1 92 ? -6.070 5.861 8.766 1.00 97.00 92 LEU A O 1
ATOM 745 N N . ASN A 1 93 ? -6.662 7.052 10.579 1.00 97.00 93 ASN A N 1
ATOM 746 C CA . ASN A 1 93 ? -5.302 7.450 10.932 1.00 97.00 93 ASN A CA 1
ATOM 747 C C . ASN A 1 93 ? -4.416 6.247 11.281 1.00 97.00 93 ASN A C 1
ATOM 749 O O . ASN A 1 93 ? -3.285 6.163 10.799 1.00 97.00 93 ASN A O 1
ATOM 753 N N . VAL A 1 94 ? -4.922 5.284 12.057 1.00 97.56 94 VAL A N 1
ATOM 754 C CA . VAL A 1 94 ? -4.159 4.067 12.392 1.00 97.56 94 VAL A CA 1
ATOM 755 C C . VAL A 1 94 ? -3.938 3.187 11.160 1.00 97.56 94 VAL A C 1
ATOM 757 O O . VAL A 1 94 ? -2.827 2.697 10.952 1.00 97.56 94 VAL A O 1
ATOM 760 N N . LEU A 1 95 ? -4.938 3.033 10.285 1.00 97.94 95 LEU A N 1
ATOM 761 C CA . LEU A 1 95 ? -4.770 2.327 9.008 1.00 97.94 95 LEU A CA 1
ATOM 762 C C . LEU A 1 95 ? -3.720 3.006 8.118 1.00 97.94 95 LEU A C 1
ATOM 764 O O . LEU A 1 95 ? -2.863 2.327 7.549 1.00 97.94 95 LEU A O 1
ATOM 768 N N . ALA A 1 96 ? -3.737 4.338 8.029 1.00 97.94 96 ALA A N 1
ATOM 769 C CA . ALA A 1 96 ? -2.761 5.101 7.256 1.00 97.94 96 ALA A CA 1
ATOM 770 C C . ALA A 1 96 ? -1.333 4.937 7.808 1.00 97.94 96 ALA A C 1
ATOM 772 O O . ALA A 1 96 ? -0.395 4.698 7.044 1.00 97.94 96 ALA A O 1
ATOM 773 N N . GLN A 1 97 ? -1.159 4.996 9.132 1.00 97.94 97 GLN A N 1
ATOM 774 C CA . GLN A 1 97 ? 0.135 4.764 9.785 1.00 97.94 97 GLN A CA 1
ATOM 775 C C . GLN A 1 97 ? 0.627 3.322 9.614 1.00 97.94 97 GLN A C 1
ATOM 777 O O . GLN A 1 97 ? 1.818 3.091 9.379 1.00 97.94 97 GLN A O 1
ATOM 782 N N . SER A 1 98 ? -0.281 2.351 9.694 1.00 98.12 98 SER A N 1
ATOM 783 C CA . SER A 1 98 ? 0.009 0.937 9.442 1.00 98.12 98 SER A CA 1
ATOM 784 C C . SER A 1 98 ? 0.467 0.711 8.003 1.00 98.12 98 SER A C 1
ATOM 786 O O . SER A 1 98 ? 1.480 0.046 7.775 1.00 98.12 98 SER A O 1
ATOM 788 N N . PHE A 1 99 ? -0.211 1.330 7.032 1.00 97.81 99 PHE A N 1
ATOM 789 C CA . PHE A 1 99 ? 0.188 1.296 5.626 1.00 97.81 99 PHE A CA 1
ATOM 790 C C . PHE A 1 99 ? 1.567 1.922 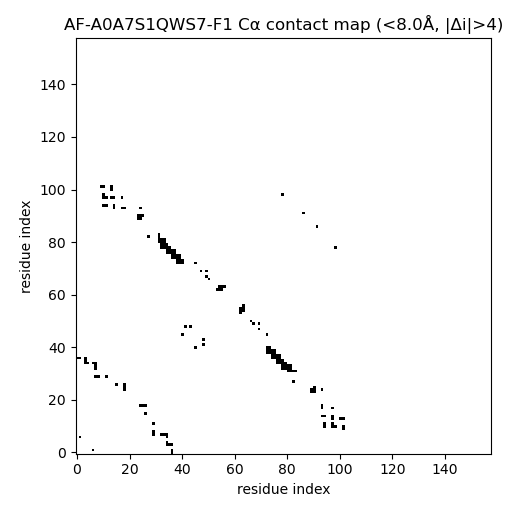5.404 1.00 97.81 99 PHE A C 1
ATOM 792 O O . PHE A 1 99 ? 2.416 1.315 4.752 1.00 97.81 99 PHE A O 1
ATOM 799 N N . LEU A 1 100 ? 1.826 3.097 5.983 1.00 97.69 100 LEU A N 1
ATOM 800 C CA . LEU A 1 100 ? 3.120 3.770 5.868 1.00 97.69 100 LEU A CA 1
ATOM 801 C C . LEU A 1 100 ? 4.254 2.924 6.465 1.00 97.69 100 LEU A C 1
ATOM 803 O O . LEU A 1 100 ? 5.310 2.770 5.853 1.00 97.69 100 LEU A O 1
ATOM 807 N N . THR A 1 101 ? 4.017 2.324 7.631 1.00 97.75 101 THR A N 1
ATOM 808 C CA . THR A 1 101 ? 4.984 1.447 8.304 1.00 97.75 101 THR A CA 1
ATOM 809 C C . THR A 1 101 ? 5.280 0.205 7.463 1.00 97.75 101 THR A C 1
ATOM 811 O O . THR A 1 101 ? 6.442 -0.163 7.275 1.00 97.75 101 THR A O 1
ATOM 814 N N . TRP A 1 102 ? 4.240 -0.427 6.909 1.00 96.69 102 TRP A N 1
ATOM 815 C CA . TRP A 1 102 ? 4.394 -1.544 5.980 1.00 96.69 102 TRP A CA 1
ATOM 816 C C . TRP A 1 102 ? 5.214 -1.143 4.747 1.00 96.69 102 TRP A C 1
ATOM 818 O O . TRP A 1 102 ? 6.144 -1.857 4.367 1.00 96.69 102 TRP A O 1
ATOM 828 N N . ALA A 1 103 ? 4.896 0.007 4.146 1.00 94.88 103 ALA A N 1
ATOM 829 C CA . ALA A 1 103 ? 5.541 0.494 2.933 1.00 94.88 103 ALA A CA 1
ATOM 830 C C . ALA A 1 103 ? 7.032 0.776 3.158 1.00 94.88 103 ALA A C 1
ATOM 832 O O . ALA A 1 103 ? 7.859 0.294 2.384 1.00 94.88 103 ALA A O 1
ATOM 833 N N . ASN A 1 104 ? 7.387 1.466 4.244 1.00 95.62 104 ASN A N 1
ATOM 834 C CA . ASN A 1 104 ? 8.782 1.760 4.586 1.00 95.62 104 ASN A CA 1
ATOM 835 C C . ASN A 1 104 ? 9.595 0.475 4.779 1.00 95.62 104 ASN A C 1
ATOM 837 O O . ASN A 1 104 ? 10.653 0.320 4.175 1.00 95.62 104 ASN A O 1
ATOM 841 N N . LYS A 1 105 ? 9.041 -0.512 5.496 1.00 94.81 105 LYS A N 1
ATOM 842 C CA . LYS A 1 105 ? 9.683 -1.823 5.660 1.00 94.81 105 LYS A CA 1
ATOM 843 C C . LYS A 1 105 ? 9.938 -2.522 4.319 1.00 94.81 105 LYS A C 1
ATOM 845 O O . LYS A 1 105 ? 10.931 -3.229 4.169 1.00 94.81 105 LYS A O 1
ATOM 850 N N . LYS A 1 106 ? 9.048 -2.357 3.334 1.00 90.94 106 LYS A N 1
ATOM 851 C CA . LYS A 1 106 ? 9.237 -2.915 1.985 1.00 90.94 106 LYS A CA 1
ATOM 852 C C . LYS A 1 106 ? 10.294 -2.176 1.173 1.00 90.94 106 LYS A C 1
ATOM 854 O O . LYS A 1 106 ? 11.030 -2.835 0.440 1.00 90.94 106 LYS A O 1
ATOM 859 N N . VAL A 1 107 ? 10.393 -0.857 1.320 1.00 89.50 107 VAL A N 1
ATOM 860 C CA . VAL A 1 107 ? 11.459 -0.058 0.698 1.00 89.50 107 VAL A CA 1
ATOM 861 C C . VAL A 1 107 ? 12.821 -0.475 1.250 1.00 89.50 107 VAL A C 1
ATOM 863 O O . VAL A 1 107 ? 13.695 -0.837 0.469 1.00 89.50 107 VAL A O 1
ATOM 866 N N . GLU A 1 108 ? 12.963 -0.559 2.574 1.00 90.75 108 GLU A N 1
ATOM 867 C CA . GLU A 1 108 ? 14.206 -0.992 3.230 1.00 90.75 108 GLU A CA 1
ATOM 868 C C . GLU A 1 108 ? 14.643 -2.396 2.775 1.00 90.75 108 GLU A C 1
ATOM 870 O O . GLU A 1 108 ? 15.808 -2.620 2.447 1.00 90.75 108 GLU A O 1
ATOM 875 N N . GLN A 1 109 ? 13.701 -3.345 2.691 1.00 88.06 109 GLN A N 1
ATOM 876 C CA . GLN A 1 109 ? 13.968 -4.701 2.190 1.00 88.06 109 GLN A CA 1
ATOM 877 C C . GLN A 1 109 ? 14.462 -4.702 0.739 1.00 88.06 109 GLN A C 1
ATOM 879 O O . GLN A 1 109 ? 15.360 -5.470 0.389 1.00 88.06 109 GLN A O 1
ATOM 884 N N . HIS A 1 110 ? 13.873 -3.860 -0.111 1.00 83.50 110 HIS A N 1
ATOM 885 C CA . HIS A 1 110 ? 14.286 -3.739 -1.503 1.00 83.50 110 HIS A CA 1
ATOM 886 C C . HIS A 1 110 ? 15.695 -3.144 -1.606 1.00 83.50 110 HIS A C 1
ATOM 888 O O . HIS A 1 110 ? 16.544 -3.690 -2.309 1.00 83.50 110 HIS A O 1
ATOM 894 N N . GLU A 1 111 ? 15.977 -2.066 -0.877 1.00 84.56 111 GLU A N 1
ATOM 895 C CA . GLU A 1 111 ? 17.293 -1.419 -0.873 1.00 84.56 111 GLU A CA 1
ATOM 896 C C . GLU A 1 111 ? 18.401 -2.376 -0.415 1.00 84.56 111 GLU A C 1
ATOM 898 O O . GLU A 1 111 ? 19.428 -2.481 -1.081 1.00 84.56 111 GLU A O 1
ATOM 903 N N . GLN A 1 112 ? 18.165 -3.161 0.639 1.00 81.06 112 GLN A N 1
ATOM 904 C CA . GLN A 1 112 ? 19.126 -4.162 1.120 1.00 81.06 112 GLN A CA 1
ATOM 905 C C . GLN A 1 112 ? 19.365 -5.297 0.112 1.00 81.06 112 GLN A C 1
ATOM 907 O O . GLN A 1 112 ? 20.496 -5.755 -0.048 1.00 81.06 112 GLN A O 1
ATOM 912 N N . GLY A 1 113 ? 18.323 -5.739 -0.598 1.00 71.88 113 GLY A N 1
ATOM 913 C CA . GLY A 1 113 ? 18.433 -6.801 -1.603 1.00 71.88 113 GLY A CA 1
ATOM 914 C C . GLY A 1 113 ? 19.136 -6.372 -2.895 1.00 71.88 113 GLY A C 1
ATOM 915 O O . GLY A 1 113 ? 19.731 -7.205 -3.574 1.00 71.88 113 GLY A O 1
ATOM 916 N N . THR A 1 114 ? 19.111 -5.080 -3.234 1.00 61.62 114 THR A N 1
ATOM 917 C CA . THR A 1 114 ? 19.647 -4.585 -4.517 1.00 61.62 114 THR A CA 1
ATOM 918 C C . THR A 1 114 ? 21.175 -4.410 -4.499 1.00 61.62 114 THR A C 1
ATOM 920 O O . THR A 1 114 ? 21.806 -4.380 -5.550 1.00 61.62 114 THR A O 1
ATOM 923 N N . VAL A 1 115 ? 21.806 -4.346 -3.321 1.00 58.97 115 VAL A N 1
ATOM 924 C CA . VAL A 1 115 ? 23.260 -4.102 -3.185 1.00 58.97 115 VAL A CA 1
ATOM 925 C C . VAL A 1 115 ? 24.101 -5.390 -3.325 1.00 58.97 115 VAL A C 1
ATOM 927 O O . VAL A 1 115 ? 25.316 -5.321 -3.494 1.00 58.97 115 VAL A O 1
ATOM 930 N N . ALA A 1 116 ? 23.491 -6.581 -3.310 1.00 49.50 116 ALA A N 1
ATOM 931 C CA . ALA A 1 116 ? 24.213 -7.842 -3.094 1.00 49.50 116 ALA A CA 1
ATOM 932 C C . ALA A 1 116 ? 24.544 -8.687 -4.346 1.00 49.50 116 ALA A C 1
ATOM 934 O O . ALA A 1 116 ? 24.972 -9.829 -4.197 1.00 49.50 116 ALA A O 1
ATOM 935 N N . THR A 1 117 ? 24.387 -8.196 -5.581 1.00 45.22 117 THR A N 1
ATOM 936 C CA . THR A 1 117 ? 24.817 -8.964 -6.772 1.00 45.22 117 THR A CA 1
ATOM 937 C C . THR A 1 117 ? 25.818 -8.172 -7.613 1.00 45.22 117 THR A C 1
ATOM 939 O O . THR A 1 117 ? 25.408 -7.418 -8.494 1.00 45.22 117 THR A O 1
ATOM 942 N N . PRO A 1 118 ? 27.138 -8.336 -7.388 1.00 45.09 118 PRO A N 1
ATOM 943 C CA . PRO A 1 118 ? 28.124 -7.946 -8.382 1.00 45.09 118 PRO A CA 1
ATOM 944 C C . PRO A 1 118 ? 27.868 -8.787 -9.631 1.00 45.09 118 PRO A C 1
ATOM 946 O O . PRO A 1 118 ? 28.081 -9.998 -9.645 1.00 45.09 118 PRO A O 1
ATOM 949 N N . GLN A 1 119 ? 27.341 -8.144 -10.666 1.00 44.62 119 GLN A N 1
ATOM 950 C CA . GLN A 1 119 ? 27.143 -8.747 -11.972 1.00 44.62 119 GLN A CA 1
ATOM 951 C C . GLN A 1 119 ? 28.526 -9.198 -12.487 1.00 44.62 119 GLN A C 1
ATOM 953 O O . GLN A 1 119 ? 29.394 -8.342 -12.681 1.00 44.62 119 GLN A O 1
ATOM 958 N N . PRO A 1 120 ? 28.795 -10.509 -12.660 1.00 48.31 120 PRO A N 1
ATOM 959 C CA . PRO A 1 120 ? 30.057 -10.945 -13.237 1.00 48.31 120 PRO A CA 1
ATOM 960 C C . PRO A 1 120 ? 30.171 -10.357 -14.645 1.00 48.31 120 PRO A C 1
ATOM 962 O O . PRO A 1 120 ? 29.211 -10.383 -15.419 1.00 48.31 120 PRO A O 1
ATOM 965 N N . ALA A 1 121 ? 31.334 -9.773 -14.938 1.00 53.72 121 ALA A N 1
ATOM 966 C CA . ALA A 1 121 ? 31.619 -9.118 -16.206 1.00 53.72 121 ALA A CA 1
ATOM 967 C C . ALA A 1 121 ? 31.237 -10.029 -17.389 1.00 53.72 121 ALA A C 1
ATOM 969 O O . ALA A 1 121 ? 31.550 -11.225 -17.355 1.00 53.72 121 ALA A O 1
ATOM 970 N N . PRO A 1 122 ? 30.573 -9.500 -18.434 1.00 56.12 122 PRO A N 1
ATOM 971 C CA . PRO A 1 122 ? 30.241 -10.290 -19.607 1.00 56.12 122 PRO A CA 1
ATOM 972 C C . PRO A 1 122 ? 31.537 -10.782 -20.251 1.00 56.12 122 PRO A C 1
ATOM 974 O O . PRO A 1 122 ? 32.379 -9.996 -20.685 1.00 56.12 122 PRO A O 1
ATOM 977 N N . THR A 1 123 ? 31.706 -12.100 -20.291 1.00 62.62 123 THR A N 1
ATOM 978 C CA . THR A 1 123 ? 32.766 -12.748 -21.060 1.00 62.62 123 THR A CA 1
ATOM 979 C C . THR A 1 123 ? 32.529 -12.425 -22.541 1.00 62.62 123 THR A C 1
ATOM 981 O O . THR A 1 123 ? 31.393 -12.550 -23.009 1.00 62.62 123 THR A O 1
ATOM 984 N N . PRO A 1 124 ? 33.546 -11.959 -23.288 1.00 62.69 124 PRO A N 1
ATOM 985 C CA . PRO A 1 124 ? 33.377 -11.594 -24.689 1.00 62.69 124 PRO A CA 1
ATOM 986 C C . PRO A 1 124 ? 32.928 -12.816 -25.511 1.00 62.69 124 PRO A C 1
ATOM 988 O O . PRO A 1 124 ? 33.527 -13.884 -25.369 1.00 62.69 124 PRO A O 1
ATOM 991 N N . PRO A 1 125 ? 31.897 -12.694 -26.369 1.00 57.78 125 PRO A N 1
ATOM 992 C CA . PRO A 1 125 ? 31.500 -13.784 -27.244 1.00 57.78 125 PRO A CA 1
ATOM 993 C C . PRO A 1 125 ? 32.572 -13.992 -28.316 1.00 57.78 125 PRO A C 1
ATOM 995 O O . PRO A 1 125 ? 32.876 -13.099 -29.110 1.00 57.78 125 PRO A O 1
ATOM 998 N N . GLU A 1 126 ? 33.140 -15.192 -28.318 1.00 49.84 126 GLU A N 1
ATOM 999 C CA . GLU A 1 126 ? 34.058 -15.678 -29.335 1.00 49.84 126 GLU A CA 1
ATOM 1000 C C . GLU A 1 126 ? 33.362 -15.635 -30.705 1.00 49.84 126 GLU A C 1
ATOM 1002 O O . GLU A 1 126 ? 32.270 -16.176 -30.910 1.00 49.84 126 GLU A O 1
ATOM 1007 N N . ALA A 1 127 ? 33.970 -14.902 -31.633 1.00 52.22 127 ALA A N 1
ATOM 1008 C CA . ALA A 1 127 ? 33.434 -14.635 -32.953 1.00 52.22 127 ALA A CA 1
ATOM 1009 C C . ALA A 1 127 ? 33.399 -15.915 -33.794 1.00 52.22 127 ALA A C 1
ATOM 1011 O O . ALA A 1 127 ? 34.385 -16.282 -34.421 1.00 52.22 127 ALA A O 1
ATOM 1012 N N . ASN A 1 128 ? 32.242 -16.565 -33.867 1.00 55.06 128 ASN A N 1
ATOM 1013 C CA . ASN A 1 128 ? 31.961 -17.527 -34.922 1.00 55.06 128 ASN A CA 1
ATOM 1014 C C . ASN A 1 128 ? 30.468 -17.539 -35.236 1.00 55.06 128 ASN A C 1
ATOM 1016 O O . ASN A 1 128 ? 29.675 -18.079 -34.470 1.00 55.06 128 ASN A O 1
ATOM 1020 N N . SER A 1 129 ? 30.090 -16.945 -36.373 1.00 46.97 129 SER A N 1
ATOM 1021 C CA . SER A 1 129 ? 29.167 -17.538 -37.358 1.00 46.97 129 SER A CA 1
ATOM 1022 C C . SER A 1 129 ? 28.752 -16.518 -38.419 1.00 46.97 129 SER A C 1
ATOM 1024 O O . SER A 1 129 ? 28.278 -15.421 -38.131 1.00 46.97 129 SER A O 1
ATOM 1026 N N . ALA A 1 130 ? 28.920 -16.926 -39.674 1.00 56.28 130 ALA A N 1
ATOM 1027 C CA . ALA A 1 130 ? 28.626 -16.178 -40.884 1.00 56.28 130 ALA A CA 1
ATOM 1028 C C . ALA A 1 130 ? 27.191 -15.613 -40.925 1.00 56.28 130 ALA A C 1
ATOM 1030 O O . ALA A 1 130 ? 26.196 -16.342 -40.897 1.00 56.28 130 ALA A O 1
ATOM 1031 N N . ALA A 1 131 ? 27.088 -14.292 -41.070 1.00 46.38 131 ALA A N 1
ATOM 1032 C CA . ALA A 1 131 ? 25.828 -13.573 -41.202 1.00 46.38 131 ALA A CA 1
ATOM 1033 C C . ALA A 1 131 ? 25.163 -13.845 -42.566 1.00 46.38 131 ALA A C 1
ATOM 1035 O O . ALA A 1 131 ? 25.466 -13.211 -43.580 1.00 46.38 131 ALA A O 1
ATOM 1036 N N . LYS A 1 132 ? 24.185 -14.756 -42.591 1.00 52.31 132 LYS A N 1
ATOM 1037 C CA . LYS A 1 132 ? 23.252 -14.919 -43.715 1.00 52.31 132 LYS A CA 1
ATOM 1038 C C . LYS A 1 132 ? 22.223 -13.782 -43.666 1.00 52.31 132 LYS A C 1
ATOM 1040 O O . LYS A 1 132 ? 21.244 -13.840 -42.926 1.00 52.31 132 LYS A O 1
ATOM 1045 N N . ARG A 1 133 ? 22.462 -12.724 -44.448 1.00 56.94 133 ARG A N 1
ATOM 1046 C CA . ARG A 1 133 ? 21.564 -11.566 -44.623 1.00 56.94 133 ARG A CA 1
ATOM 1047 C C . ARG A 1 133 ? 20.153 -12.016 -45.038 1.00 56.94 133 ARG A C 1
ATOM 1049 O O . ARG A 1 133 ? 19.911 -12.306 -46.207 1.00 56.94 133 ARG A O 1
ATOM 1056 N N . ARG A 1 134 ? 19.198 -12.028 -44.104 1.00 56.31 134 ARG A N 1
ATOM 1057 C CA . ARG A 1 134 ? 17.764 -12.101 -44.423 1.00 56.31 134 ARG A CA 1
ATOM 1058 C C . ARG A 1 134 ? 17.245 -10.689 -44.694 1.00 56.31 134 ARG A C 1
ATOM 1060 O O . ARG A 1 134 ? 17.195 -9.855 -43.798 1.00 56.31 134 ARG A O 1
ATOM 1067 N N . ARG A 1 135 ? 16.866 -10.424 -45.948 1.00 59.28 135 ARG A N 1
ATOM 1068 C CA . ARG A 1 135 ? 16.103 -9.231 -46.341 1.00 59.28 135 ARG A CA 1
ATOM 1069 C C . ARG A 1 135 ? 14.723 -9.280 -45.676 1.00 59.28 135 ARG A C 1
ATOM 1071 O O . ARG A 1 135 ? 13.936 -10.171 -45.988 1.00 59.28 135 ARG A O 1
ATOM 1078 N N . LEU A 1 136 ? 14.425 -8.314 -44.810 1.00 53.75 136 LEU A N 1
ATOM 1079 C CA . LEU A 1 136 ? 13.056 -8.027 -44.385 1.00 53.75 136 LEU A CA 1
ATOM 1080 C C . LEU A 1 136 ? 12.294 -7.420 -45.569 1.00 53.75 136 LEU A C 1
ATOM 1082 O O . LEU A 1 136 ? 12.673 -6.371 -46.088 1.00 53.75 136 LEU A O 1
ATOM 1086 N N . ARG A 1 137 ? 11.236 -8.103 -46.015 1.00 56.00 137 ARG A N 1
ATOM 1087 C CA . ARG A 1 137 ? 10.231 -7.521 -46.907 1.00 56.00 137 ARG A CA 1
ATOM 1088 C C . ARG A 1 137 ? 9.275 -6.699 -46.048 1.00 56.00 137 ARG A C 1
ATOM 1090 O O . ARG A 1 137 ? 8.667 -7.239 -45.128 1.00 56.00 137 ARG A O 1
ATOM 1097 N N . PHE A 1 138 ? 9.161 -5.413 -46.357 1.00 47.56 138 PHE A N 1
ATOM 1098 C CA . PHE A 1 138 ? 8.067 -4.575 -45.883 1.00 47.56 138 PHE A CA 1
ATOM 1099 C C . PHE A 1 138 ? 6.766 -5.109 -46.488 1.00 47.56 138 PHE A C 1
ATOM 1101 O O . PHE A 1 138 ? 6.611 -5.106 -47.709 1.00 47.56 138 PHE A O 1
ATOM 1108 N N . LEU A 1 139 ? 5.858 -5.593 -45.643 1.00 54.81 139 LEU A N 1
ATOM 1109 C CA . LEU A 1 139 ? 4.470 -5.800 -46.033 1.00 54.81 139 LEU A CA 1
ATOM 1110 C C . LEU A 1 139 ? 3.695 -4.528 -45.688 1.00 54.81 139 LEU A C 1
ATOM 1112 O O . LEU A 1 139 ? 3.742 -4.030 -44.566 1.00 54.81 139 LEU A O 1
ATOM 1116 N N . SER A 1 140 ? 3.081 -3.994 -46.737 1.00 46.00 140 SER A N 1
ATOM 1117 C CA . SER A 1 140 ? 2.264 -2.790 -46.805 1.00 46.00 140 SER A CA 1
ATOM 1118 C C . SER A 1 140 ? 1.073 -2.862 -45.846 1.00 46.00 140 SER A C 1
ATOM 1120 O O . SER A 1 140 ? 0.423 -3.897 -45.716 1.00 46.00 140 SER A O 1
ATOM 1122 N N . SER A 1 141 ? 0.818 -1.737 -45.176 1.00 47.16 141 SER A N 1
ATOM 1123 C CA . SER A 1 141 ? -0.317 -1.513 -44.284 1.00 47.16 141 SER A CA 1
ATOM 1124 C C . SER A 1 141 ? -1.649 -1.735 -44.996 1.00 47.16 141 SER A C 1
ATOM 1126 O O . SER A 1 141 ? -1.909 -1.113 -46.023 1.00 47.16 141 SER A O 1
ATOM 1128 N N . ALA A 1 142 ? -2.508 -2.562 -44.401 1.00 47.38 142 ALA A N 1
ATOM 1129 C CA . ALA A 1 142 ? -3.935 -2.560 -44.679 1.00 47.38 142 ALA A CA 1
ATOM 1130 C C . ALA A 1 142 ? -4.570 -1.337 -44.001 1.00 47.38 142 ALA A C 1
ATOM 1132 O O . ALA A 1 142 ? -4.473 -1.162 -42.785 1.00 47.38 142 ALA A O 1
ATOM 1133 N N . THR A 1 143 ? -5.191 -0.480 -44.803 1.00 48.09 143 THR A N 1
ATOM 1134 C CA . THR A 1 143 ? -6.141 0.542 -44.366 1.00 48.09 143 THR A CA 1
ATOM 1135 C C . THR A 1 143 ? -7.333 -0.143 -43.708 1.00 48.09 143 THR A C 1
ATOM 1137 O O . THR A 1 143 ? -8.056 -0.895 -44.357 1.00 48.09 143 THR A O 1
ATOM 1140 N N . VAL A 1 144 ? -7.516 0.089 -42.409 1.00 58.53 144 VAL A N 1
ATOM 1141 C CA . VAL A 1 144 ? -8.753 -0.260 -41.708 1.00 58.53 144 VAL A CA 1
ATOM 1142 C C . VAL A 1 144 ? -9.770 0.815 -42.066 1.00 58.53 144 VAL A C 1
ATOM 1144 O O . VAL A 1 144 ? -9.613 1.969 -41.669 1.00 58.53 144 VAL A O 1
ATOM 1147 N N . ASP A 1 145 ? -10.769 0.434 -42.856 1.00 54.97 145 ASP A N 1
ATOM 1148 C CA . ASP A 1 145 ? -11.966 1.232 -43.106 1.00 54.97 145 ASP A CA 1
ATOM 1149 C C . ASP A 1 145 ? -12.731 1.348 -41.780 1.00 54.97 145 ASP A C 1
ATOM 1151 O O . ASP A 1 145 ? -13.250 0.359 -41.258 1.00 54.97 145 ASP A O 1
ATOM 1155 N N . ILE A 1 146 ? -12.712 2.535 -41.173 1.00 70.50 146 ILE A N 1
ATOM 1156 C CA . ILE A 1 146 ? -13.478 2.831 -39.961 1.00 70.50 146 ILE A CA 1
ATOM 1157 C C . ILE A 1 146 ? -14.842 3.347 -40.432 1.00 70.50 146 ILE A C 1
ATOM 1159 O O . ILE A 1 146 ? -14.891 4.434 -41.012 1.00 70.50 146 ILE A O 1
ATOM 1163 N N . PRO A 1 147 ? -15.947 2.613 -40.205 1.00 69.69 147 PRO A N 1
ATOM 1164 C CA . PRO A 1 147 ? -17.269 3.093 -40.573 1.00 69.69 147 PRO A CA 1
ATOM 1165 C C . PRO A 1 147 ? -17.618 4.343 -39.759 1.00 69.69 147 PRO A C 1
ATOM 1167 O O . PRO A 1 147 ? -17.499 4.377 -38.532 1.00 69.69 147 PRO A O 1
ATOM 1170 N N . LEU A 1 148 ? -18.012 5.385 -40.488 1.00 72.31 148 LEU A N 1
ATOM 1171 C CA . LEU A 1 148 ? -18.401 6.692 -39.975 1.00 72.31 148 LEU A CA 1
ATOM 1172 C C . LEU A 1 148 ? -19.653 6.553 -39.080 1.00 72.31 148 LEU A C 1
ATOM 1174 O O . LEU A 1 148 ? -20.619 5.924 -39.512 1.00 72.31 148 LEU A O 1
ATOM 1178 N N . PRO A 1 149 ? -19.673 7.114 -37.856 1.00 76.81 149 PRO A N 1
ATOM 1179 C CA . PRO A 1 149 ? -20.840 7.030 -36.982 1.00 76.81 149 PRO A CA 1
ATOM 1180 C C . PRO A 1 149 ? -22.022 7.826 -37.554 1.00 76.81 149 PRO A C 1
ATOM 1182 O O . PRO A 1 149 ? -21.863 8.974 -37.975 1.00 76.81 149 PRO A O 1
ATOM 1185 N N . GLU A 1 150 ? -23.207 7.210 -37.554 1.00 77.12 150 GLU A N 1
ATOM 1186 C CA . GLU A 1 150 ? -24.457 7.843 -37.985 1.00 77.12 150 GLU A CA 1
ATOM 1187 C C . GLU A 1 150 ? -24.845 9.037 -37.089 1.00 77.12 150 GLU A C 1
ATOM 1189 O O . GLU A 1 150 ? -24.627 9.008 -35.871 1.00 77.12 150 GLU A O 1
ATOM 1194 N N . PRO A 1 151 ? -25.446 10.093 -37.668 1.00 76.75 151 PRO A N 1
ATOM 1195 C CA . PRO A 1 151 ? -25.899 11.260 -36.924 1.00 76.75 151 PRO A CA 1
ATOM 1196 C C . PRO A 1 151 ? -27.113 10.942 -36.037 1.00 76.75 151 PRO A C 1
ATOM 1198 O O . PRO A 1 151 ? -28.079 10.309 -36.460 1.00 76.75 151 PRO A O 1
ATOM 1201 N N . LEU A 1 152 ? -27.072 11.434 -34.796 1.00 79.75 152 LEU A N 1
ATOM 1202 C CA . LEU A 1 152 ? -28.145 11.288 -33.809 1.00 79.75 152 LEU A CA 1
ATOM 1203 C C . LEU A 1 152 ? -29.422 12.045 -34.227 1.00 79.75 152 LEU A C 1
ATOM 1205 O O . LEU A 1 152 ? -29.329 13.164 -34.741 1.00 79.75 152 LEU A O 1
ATOM 1209 N N . PRO A 1 153 ? -30.620 11.499 -33.940 1.00 74.56 153 PR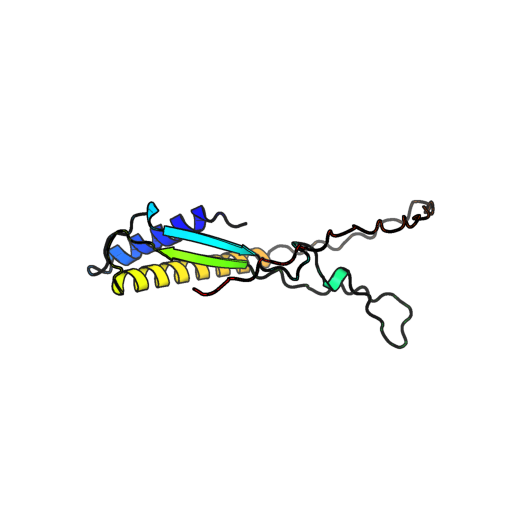O A N 1
ATOM 1210 C CA . PRO A 1 153 ? -31.879 12.167 -34.234 1.00 74.56 153 PRO A CA 1
ATOM 1211 C C . PRO A 1 153 ? -32.071 13.409 -33.357 1.00 74.56 153 PRO A C 1
ATOM 1213 O O . PRO A 1 153 ? -31.898 13.386 -32.135 1.00 74.56 153 PRO A O 1
ATOM 1216 N N . SER A 1 154 ? -32.457 14.506 -34.004 1.00 76.25 154 SER A N 1
ATOM 1217 C CA . SER A 1 154 ? -32.763 15.780 -33.362 1.00 76.25 154 SER A CA 1
ATOM 1218 C C . SER A 1 154 ? -33.968 15.632 -32.431 1.00 76.25 154 SER A C 1
ATOM 1220 O O . SER A 1 154 ? -35.061 15.271 -32.865 1.00 76.25 154 SER A O 1
ATOM 1222 N N . ARG A 1 155 ? -33.772 15.931 -31.141 1.00 73.00 155 ARG A N 1
ATOM 1223 C CA . ARG A 1 155 ? -34.863 16.056 -30.168 1.00 73.00 155 ARG A CA 1
ATOM 1224 C C . ARG A 1 155 ? -35.836 17.135 -30.643 1.00 73.00 155 ARG A C 1
ATOM 1226 O O . ARG A 1 155 ? -35.470 18.306 -30.697 1.00 73.00 155 ARG A O 1
ATOM 1233 N N . GLN A 1 156 ? -37.065 16.740 -30.958 1.00 70.12 156 GLN A N 1
ATOM 1234 C CA . GLN A 1 156 ? -38.175 17.677 -31.071 1.00 70.12 156 GLN A CA 1
ATOM 1235 C C . GLN A 1 156 ? -38.614 18.056 -29.656 1.00 70.12 156 GLN A C 1
ATOM 1237 O O . GLN A 1 156 ? -38.949 17.188 -28.851 1.00 70.12 156 GLN A O 1
ATOM 1242 N N . SER A 1 157 ? -38.542 19.347 -29.350 1.00 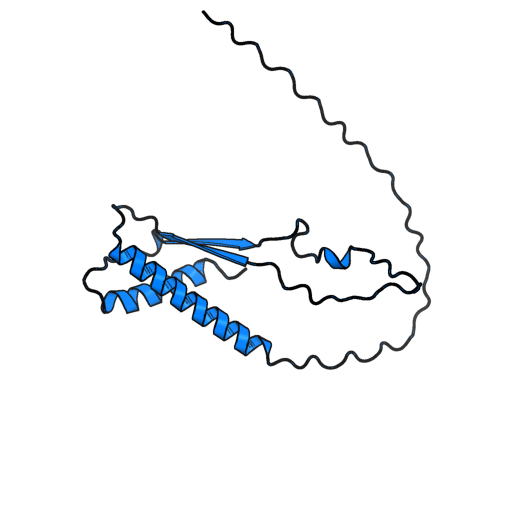72.56 157 SER A N 1
ATOM 1243 C CA . SER A 1 157 ? -39.110 19.924 -28.136 1.00 72.56 157 SER A CA 1
ATOM 1244 C C . SER A 1 157 ? -40.614 20.083 -28.337 1.00 72.56 157 SER A C 1
ATOM 1246 O O . SER A 1 157 ? -41.033 20.776 -29.264 1.00 72.56 157 SER A O 1
ATOM 1248 N N . THR A 1 158 ? -41.399 19.449 -27.475 1.00 70.50 158 THR A N 1
ATOM 1249 C CA . THR A 1 158 ? -42.812 19.772 -27.236 1.00 70.50 158 THR A CA 1
ATOM 1250 C C . THR A 1 158 ? -42.943 20.401 -25.868 1.00 70.50 158 THR A C 1
ATOM 1252 O O . THR A 1 158 ? -42.329 19.827 -24.938 1.00 70.50 158 THR A O 1
#

Nearest PDB structures (foldseek):
  8d94-assembly2_C  TM=5.812E-01  e=3.913E-02  Homo sapiens
  4rxo-assembly1_A  TM=4.869E-01  e=1.066E-01  Homo sapiens
  8d9j-assembly1_D  TM=4.897E-01  e=1.703E-01  Homo sapiens
  8u11-assembly1_l  TM=2.459E-01  e=6.288E+00  Salmonella phage P22
  8tvu-assembly1_B  TM=2.473E-01  e=9.390E+00  Salmonella phage P22

Mean predicted aligned error: 15.23 Å